Protein AF-A0A2U1F104-F1 (afdb_monomer_lite)

Foldseek 3Di:
DDDDDDDDDDPDPDPDPPDDPQDQPPFDDGLVVLVVLLVLLLLLLVLLVVVVVVPDDDDPPSPPSNLNVLSCQQCVCSVPPPDDHRDPVSLVRLVVVLVVLVVLVVVCVVPVDDDPSLVSLCVSQVVVVHDSNLNSLSSVLSSQLSPPPDHVSSNCSVCVSVVPPPPPD

pLDDT: mean 84.13, std 16.94, range [38.88, 97.75]

Radius of gyration: 21.7 Å; chains: 1; bounding box: 55×46×76 Å

Structure (mmCIF, N/CA/C/O backbone):
data_AF-A0A2U1F104-F1
#
_entry.id   AF-A0A2U1F104-F1
#
loop_
_atom_site.group_PDB
_atom_site.id
_atom_site.type_symbol
_atom_site.label_atom_id
_atom_site.label_alt_id
_atom_site.label_comp_id
_atom_site.label_asym_id
_atom_site.label_entity_id
_atom_site.label_seq_id
_atom_site.pdbx_PDB_ins_code
_atom_site.Cartn_x
_atom_site.Cartn_y
_atom_site.Cartn_z
_atom_site.occupancy
_atom_site.B_iso_or_equiv
_atom_site.auth_seq_id
_atom_site.auth_comp_id
_atom_site.auth_asym_id
_atom_site.auth_atom_id
_atom_site.pdbx_PDB_model_num
ATOM 1 N N . MET A 1 1 ? 37.276 -31.225 -59.251 1.00 44.34 1 MET A N 1
ATOM 2 C CA . MET A 1 1 ? 36.915 -31.076 -57.828 1.00 44.34 1 MET A CA 1
ATOM 3 C C . MET A 1 1 ? 36.109 -29.801 -57.719 1.00 44.34 1 MET A C 1
ATOM 5 O O . MET A 1 1 ? 36.646 -28.757 -58.055 1.00 44.34 1 MET A O 1
ATOM 9 N N . ARG A 1 2 ? 34.809 -29.908 -57.438 1.00 45.25 2 ARG A N 1
ATOM 10 C CA . ARG A 1 2 ? 33.942 -28.766 -57.127 1.00 45.25 2 ARG A CA 1
ATOM 11 C C . ARG A 1 2 ? 33.769 -28.788 -55.614 1.00 45.25 2 ARG A C 1
ATOM 13 O O . ARG A 1 2 ? 33.383 -29.833 -55.098 1.00 45.25 2 ARG A O 1
ATOM 20 N N . ASP A 1 3 ? 34.122 -27.697 -54.953 1.00 47.81 3 ASP A N 1
ATOM 21 C CA . ASP A 1 3 ? 33.911 -27.523 -53.521 1.00 47.81 3 ASP A CA 1
ATOM 22 C C . ASP A 1 3 ? 32.426 -27.216 -53.286 1.00 47.81 3 ASP A C 1
ATOM 24 O O . ASP A 1 3 ? 31.896 -26.227 -53.792 1.00 47.81 3 ASP A O 1
ATOM 28 N N . ASP A 1 4 ? 31.750 -28.129 -52.587 1.00 51.41 4 ASP A N 1
ATOM 29 C CA . ASP A 1 4 ? 30.389 -27.966 -52.074 1.00 51.41 4 ASP A CA 1
ATOM 30 C C . ASP A 1 4 ? 30.455 -27.065 -50.831 1.00 51.41 4 ASP A C 1
ATOM 32 O O . ASP A 1 4 ? 30.773 -27.510 -49.726 1.00 51.41 4 ASP A O 1
ATOM 36 N N . GLU A 1 5 ? 30.192 -25.773 -51.012 1.00 49.59 5 GLU A N 1
ATOM 37 C CA . GLU A 1 5 ? 30.025 -24.828 -49.911 1.00 49.59 5 GLU A CA 1
ATOM 38 C C . GLU A 1 5 ? 28.594 -24.956 -49.370 1.00 49.59 5 GLU A C 1
ATOM 40 O O . GLU A 1 5 ? 27.623 -24.500 -49.977 1.00 49.59 5 GLU A O 1
ATOM 45 N N . ALA A 1 6 ? 28.446 -25.647 -48.238 1.00 58.97 6 ALA A N 1
ATOM 46 C CA . ALA A 1 6 ? 27.154 -25.812 -47.584 1.00 58.97 6 ALA A CA 1
ATOM 47 C C . ALA A 1 6 ? 26.642 -24.451 -47.065 1.00 58.97 6 ALA A C 1
ATOM 49 O O . ALA A 1 6 ? 27.397 -23.726 -46.410 1.00 58.97 6 ALA A O 1
ATOM 50 N N . PRO A 1 7 ? 25.365 -24.091 -47.295 1.00 54.69 7 PRO A N 1
ATOM 51 C CA . PRO A 1 7 ? 24.837 -22.805 -46.866 1.00 54.69 7 PRO A CA 1
ATOM 52 C C . PRO A 1 7 ? 24.796 -22.717 -45.336 1.00 54.69 7 PRO A C 1
ATOM 54 O O . PRO A 1 7 ? 24.159 -23.520 -44.653 1.00 54.69 7 PRO A O 1
ATOM 57 N N . HIS A 1 8 ? 25.473 -21.702 -44.803 1.00 53.31 8 HIS A N 1
ATOM 58 C CA . HIS A 1 8 ? 25.460 -21.348 -43.391 1.00 53.31 8 HIS A CA 1
ATOM 59 C C . HIS A 1 8 ? 24.048 -20.885 -42.991 1.00 53.31 8 HIS A C 1
ATOM 61 O O . HIS A 1 8 ? 23.625 -19.773 -43.307 1.00 53.31 8 HIS A O 1
ATOM 67 N N . VAL A 1 9 ? 23.289 -21.760 -42.325 1.00 54.88 9 VAL A N 1
ATOM 68 C CA . VAL A 1 9 ? 21.970 -21.428 -41.773 1.00 54.88 9 VAL A CA 1
ATOM 69 C C . VAL A 1 9 ? 22.179 -20.505 -40.575 1.00 54.88 9 VAL A C 1
ATOM 71 O O . VAL A 1 9 ? 22.598 -20.944 -39.504 1.00 54.88 9 VAL A O 1
ATOM 74 N N . ALA A 1 10 ? 21.905 -19.214 -40.763 1.00 56.59 10 ALA A N 1
ATOM 75 C CA . ALA A 1 10 ? 21.888 -18.248 -39.674 1.00 56.59 10 ALA A CA 1
ATOM 76 C C . ALA A 1 10 ? 20.849 -18.675 -38.614 1.00 56.59 10 ALA A C 1
ATOM 78 O O . ALA A 1 10 ? 19.745 -19.093 -38.983 1.00 56.59 10 ALA A O 1
ATOM 79 N N . PRO A 1 11 ? 21.163 -18.580 -37.309 1.00 50.81 11 PRO A N 1
ATOM 80 C CA . PRO A 1 11 ? 20.216 -18.938 -36.264 1.00 50.81 11 PRO A CA 1
ATOM 81 C C . PRO A 1 11 ? 18.967 -18.061 -36.385 1.00 50.81 11 PRO A C 1
ATOM 83 O O . PRO A 1 11 ? 19.063 -16.835 -36.467 1.00 50.81 11 PRO A O 1
ATOM 86 N N . ALA A 1 12 ? 17.796 -18.701 -36.413 1.00 51.75 12 ALA A N 1
ATOM 87 C CA . ALA A 1 12 ? 16.513 -18.015 -36.431 1.00 51.75 12 ALA A CA 1
ATOM 88 C C . ALA A 1 12 ? 16.463 -17.014 -35.270 1.00 51.75 12 ALA A C 1
ATOM 90 O O . ALA A 1 12 ? 16.584 -17.396 -34.104 1.00 51.75 12 ALA A O 1
ATOM 91 N N . ALA A 1 13 ? 16.326 -15.728 -35.597 1.00 55.94 13 ALA A N 1
ATOM 92 C CA . ALA A 1 13 ? 16.178 -14.678 -34.607 1.00 55.94 13 ALA A CA 1
ATOM 93 C C . ALA A 1 13 ? 14.960 -15.004 -33.735 1.00 55.94 13 ALA A C 1
ATOM 95 O O . ALA A 1 13 ? 13.831 -15.049 -34.228 1.00 55.94 13 ALA A O 1
ATOM 96 N N . VAL A 1 14 ? 15.197 -15.261 -32.446 1.00 49.62 14 VAL A N 1
ATOM 97 C CA . VAL A 1 14 ? 14.125 -15.405 -31.460 1.00 49.62 14 VAL A CA 1
ATOM 98 C C . VAL A 1 14 ? 13.303 -14.116 -31.523 1.00 49.62 14 VAL A C 1
ATOM 100 O O . VAL A 1 14 ? 13.889 -13.042 -31.359 1.00 49.62 14 VAL A O 1
ATOM 103 N N . PRO A 1 15 ? 11.987 -14.170 -31.798 1.00 40.44 15 PRO A N 1
ATOM 104 C CA . PRO A 1 15 ? 11.168 -12.973 -31.855 1.00 40.44 15 PRO A CA 1
ATOM 105 C C . PRO A 1 15 ? 11.245 -12.269 -30.505 1.00 40.44 15 PRO A C 1
ATOM 107 O O . PRO A 1 15 ? 10.731 -12.772 -29.508 1.00 40.44 15 PRO A O 1
ATOM 110 N N . THR A 1 16 ? 11.908 -11.116 -30.456 1.00 48.97 16 THR A N 1
ATOM 111 C CA . THR A 1 16 ? 11.900 -10.277 -29.263 1.00 48.97 16 THR A CA 1
ATOM 112 C C . THR A 1 16 ? 10.451 -9.849 -29.043 1.00 48.97 16 THR A C 1
ATOM 114 O O . THR A 1 16 ? 9.876 -9.221 -29.943 1.00 48.97 16 THR A O 1
ATOM 117 N N . PRO A 1 17 ? 9.820 -10.187 -27.905 1.00 43.91 17 PRO A N 1
ATOM 118 C CA . PRO A 1 17 ? 8.468 -9.736 -27.624 1.00 43.91 17 PRO A CA 1
ATOM 119 C C . PRO A 1 17 ? 8.439 -8.213 -27.745 1.00 43.91 17 PRO A C 1
ATOM 121 O O . PRO A 1 17 ? 9.223 -7.520 -27.092 1.00 43.91 17 PRO A O 1
ATOM 124 N N . ARG A 1 18 ? 7.579 -7.675 -28.620 1.00 47.97 18 ARG A N 1
ATOM 125 C CA . ARG A 1 18 ? 7.366 -6.227 -28.681 1.00 47.97 18 ARG A CA 1
ATOM 126 C C . ARG A 1 18 ? 6.820 -5.807 -27.325 1.00 47.97 18 ARG A C 1
ATOM 128 O O . ARG A 1 18 ? 5.695 -6.160 -26.980 1.00 47.97 18 ARG A O 1
ATOM 135 N N . MET A 1 19 ? 7.633 -5.079 -26.567 1.00 47.75 19 MET A N 1
ATOM 136 C CA . MET A 1 19 ? 7.194 -4.436 -25.336 1.00 47.75 19 MET A CA 1
ATOM 137 C C . MET A 1 19 ? 5.945 -3.601 -25.658 1.00 47.75 19 MET A C 1
ATOM 139 O O . MET A 1 19 ? 5.960 -2.874 -26.660 1.00 47.75 19 MET A O 1
ATOM 143 N N . PRO A 1 20 ? 4.866 -3.699 -24.860 1.00 60.09 20 PRO A N 1
ATOM 144 C CA . PRO A 1 20 ? 3.749 -2.770 -24.958 1.00 60.09 20 PRO A CA 1
ATOM 145 C C . PRO A 1 20 ? 4.288 -1.336 -24.998 1.00 60.09 20 PRO A C 1
ATOM 147 O O . PRO A 1 20 ? 5.243 -1.029 -24.285 1.00 60.09 20 PRO A O 1
ATOM 150 N N . GLN A 1 21 ? 3.696 -0.458 -25.812 1.00 58.56 21 GLN A N 1
ATOM 151 C CA . GLN A 1 21 ? 4.176 0.927 -25.965 1.00 58.56 21 GLN A CA 1
ATOM 152 C C . GLN A 1 21 ? 4.244 1.691 -24.626 1.00 58.56 21 GLN A C 1
ATOM 154 O O . GLN A 1 21 ? 5.049 2.609 -24.485 1.00 58.56 21 GLN A O 1
ATOM 159 N N . ASP A 1 22 ? 3.483 1.231 -23.627 1.00 73.94 22 ASP A N 1
ATOM 160 C CA . ASP A 1 22 ? 3.426 1.780 -22.272 1.00 73.94 22 ASP A CA 1
ATOM 161 C C . ASP A 1 22 ? 4.210 0.961 -21.232 1.00 73.94 22 ASP A C 1
ATOM 163 O O . ASP A 1 22 ? 3.970 1.103 -20.036 1.00 73.94 22 ASP A O 1
ATOM 167 N N . ALA A 1 23 ? 5.105 0.053 -21.623 1.00 76.12 23 ALA A N 1
ATOM 168 C CA . ALA A 1 23 ? 5.879 -0.731 -20.661 1.00 76.12 23 ALA A CA 1
ATOM 169 C C . ALA A 1 23 ? 6.844 0.152 -19.849 1.00 76.12 23 ALA A C 1
ATOM 171 O O . ALA A 1 23 ? 7.480 1.065 -20.384 1.00 76.12 23 ALA A O 1
ATOM 172 N N . VAL A 1 24 ? 6.987 -0.140 -18.554 1.00 76.56 24 VAL A N 1
ATOM 173 C CA . VAL A 1 24 ? 7.980 0.530 -17.703 1.00 76.56 24 VAL A CA 1
ATOM 174 C C . VAL A 1 24 ? 9.310 -0.226 -17.822 1.00 76.56 24 VAL A C 1
ATOM 176 O O . VAL A 1 24 ? 9.347 -1.426 -17.554 1.00 76.56 24 VAL A O 1
ATOM 179 N N . PRO A 1 25 ? 10.417 0.421 -18.233 1.00 74.50 25 PRO A N 1
ATOM 180 C CA . PRO A 1 25 ? 11.697 -0.267 -18.369 1.00 74.50 25 PRO A CA 1
ATOM 181 C C . PRO A 1 25 ? 12.161 -0.901 -17.052 1.00 74.50 25 PRO A C 1
ATOM 183 O O . PRO A 1 25 ? 12.182 -0.239 -16.017 1.00 74.50 25 PRO A O 1
ATOM 186 N N . GLY A 1 26 ? 12.578 -2.168 -17.108 1.00 79.19 26 GLY A N 1
ATOM 187 C CA . GLY A 1 26 ? 13.200 -2.874 -15.982 1.00 79.19 26 GLY A CA 1
ATOM 188 C C . GLY A 1 26 ? 12.239 -3.453 -14.940 1.00 79.19 26 GLY A C 1
ATOM 189 O O . GLY A 1 26 ? 12.707 -4.132 -14.031 1.00 79.19 26 GLY A O 1
ATOM 190 N N . VAL A 1 27 ? 10.925 -3.245 -15.071 1.00 84.44 27 VAL A N 1
ATOM 191 C CA . VAL A 1 27 ? 9.915 -3.830 -14.175 1.00 84.44 27 VAL A CA 1
ATOM 192 C C . VAL A 1 27 ? 8.739 -4.411 -14.970 1.00 84.44 27 VAL A C 1
ATOM 194 O O . VAL A 1 27 ? 8.437 -3.930 -16.063 1.00 84.44 27 VAL A O 1
ATOM 197 N N . PRO A 1 28 ? 8.065 -5.453 -14.457 1.00 88.12 28 PRO A N 1
ATOM 198 C CA . PRO A 1 28 ? 6.882 -6.022 -15.098 1.00 88.12 28 PRO A CA 1
ATOM 199 C C . PRO A 1 28 ? 5.701 -5.043 -15.100 1.00 88.12 28 PRO A C 1
ATOM 201 O O . PRO A 1 28 ? 5.585 -4.181 -14.229 1.00 88.12 28 PRO A O 1
ATOM 204 N N . GLY A 1 29 ? 4.800 -5.213 -16.069 1.00 87.19 29 GLY A N 1
ATOM 205 C CA . GLY A 1 29 ? 3.566 -4.439 -16.184 1.00 87.19 29 GLY A CA 1
ATOM 206 C C . GLY A 1 29 ? 3.657 -3.178 -17.047 1.00 87.19 29 GLY A C 1
ATOM 207 O O . GLY A 1 29 ? 4.717 -2.716 -17.471 1.00 87.19 29 GLY A O 1
ATOM 208 N N . THR A 1 30 ? 2.484 -2.619 -17.329 1.00 89.12 30 THR A N 1
ATOM 209 C CA . THR A 1 30 ? 2.322 -1.353 -18.052 1.00 89.12 30 THR A CA 1
ATOM 210 C C . THR A 1 30 ? 2.373 -0.167 -17.094 1.00 89.12 30 THR A C 1
ATOM 212 O O . THR A 1 30 ? 2.033 -0.274 -15.914 1.00 89.12 30 THR A O 1
ATOM 215 N N . TYR A 1 31 ? 2.720 1.005 -17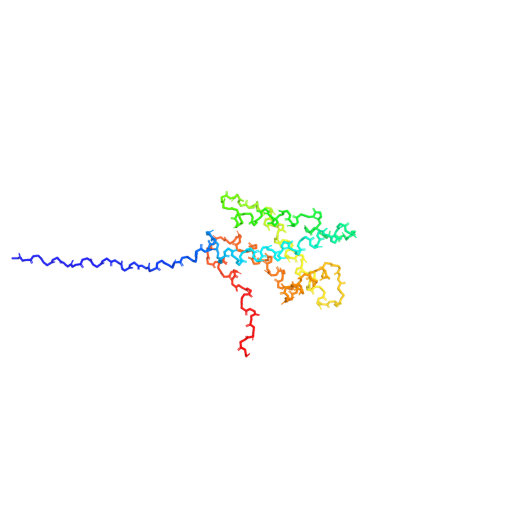.616 1.00 87.25 31 TYR A N 1
ATOM 216 C CA . TYR A 1 31 ? 2.718 2.266 -16.887 1.00 87.25 31 TYR A CA 1
ATOM 217 C C . TYR A 1 31 ? 1.354 2.549 -16.255 1.00 87.25 31 TYR A C 1
ATOM 219 O O . TYR A 1 31 ? 1.281 2.943 -15.096 1.00 87.25 31 TYR A O 1
ATOM 227 N N . ARG A 1 32 ? 0.257 2.263 -16.969 1.00 89.38 32 ARG A N 1
ATOM 228 C CA . ARG A 1 32 ? -1.104 2.414 -16.437 1.00 89.38 32 ARG A CA 1
ATOM 229 C C . ARG A 1 32 ? -1.354 1.527 -15.217 1.00 89.38 32 ARG A C 1
ATOM 231 O O . ARG A 1 32 ? -1.928 2.001 -14.235 1.00 89.38 32 ARG A O 1
ATOM 238 N N . GLN A 1 33 ? -0.941 0.260 -15.265 1.00 91.12 33 GLN A N 1
ATOM 239 C CA . GLN A 1 33 ? -1.089 -0.648 -14.123 1.00 91.12 33 GLN A CA 1
ATOM 240 C C . GLN A 1 33 ? -0.257 -0.162 -12.930 1.00 91.12 33 GLN A C 1
ATOM 242 O O . GLN A 1 33 ? -0.762 -0.133 -11.810 1.00 91.12 33 GLN A O 1
ATOM 247 N N . TRP A 1 34 ? 0.969 0.308 -13.177 1.00 91.81 34 TRP A N 1
ATOM 248 C CA . TRP A 1 34 ? 1.807 0.927 -12.152 1.00 91.81 34 TRP A CA 1
ATOM 249 C C . TRP A 1 34 ? 1.160 2.158 -11.529 1.00 91.81 34 TRP A C 1
ATOM 251 O O . TRP A 1 34 ? 0.995 2.202 -10.318 1.00 91.81 34 TRP A O 1
ATOM 261 N N . VAL A 1 35 ? 0.731 3.134 -12.327 1.00 92.12 35 VAL A N 1
ATOM 262 C CA . VAL A 1 35 ? 0.066 4.345 -11.821 1.00 92.12 35 VAL A CA 1
ATOM 263 C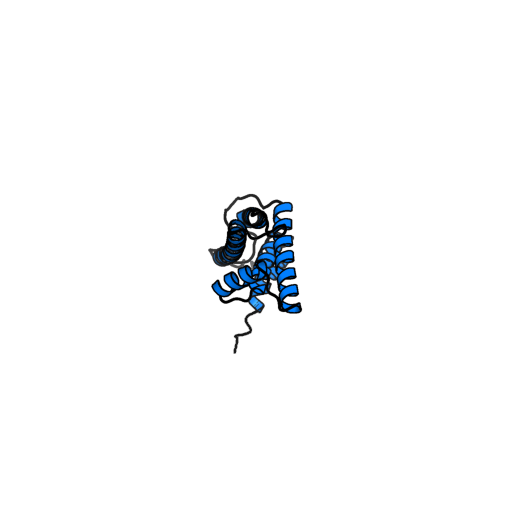 C . VAL A 1 35 ? -1.176 3.997 -11.000 1.00 92.12 35 VAL A C 1
ATOM 265 O O . VAL A 1 35 ? -1.402 4.604 -9.956 1.00 92.12 35 VAL A O 1
ATOM 268 N N . THR A 1 36 ? -1.944 2.990 -11.423 1.00 93.19 36 THR A N 1
ATOM 269 C CA . THR A 1 36 ? -3.133 2.527 -10.691 1.00 93.19 36 THR A CA 1
ATOM 270 C C . THR A 1 36 ? -2.755 1.949 -9.326 1.00 93.19 36 THR A C 1
ATOM 272 O O . THR A 1 36 ? -3.241 2.435 -8.305 1.00 93.19 36 THR A O 1
ATOM 275 N N . ALA A 1 37 ? -1.833 0.981 -9.298 1.00 93.75 37 ALA A N 1
ATOM 276 C CA . ALA A 1 37 ? -1.349 0.361 -8.065 1.00 93.75 37 ALA A CA 1
ATOM 277 C C . ALA A 1 37 ? -0.742 1.396 -7.106 1.00 93.75 37 ALA A C 1
ATOM 279 O O . ALA A 1 37 ? -1.007 1.390 -5.902 1.00 93.75 37 ALA A O 1
ATOM 280 N N . LEU A 1 38 ? 0.049 2.325 -7.649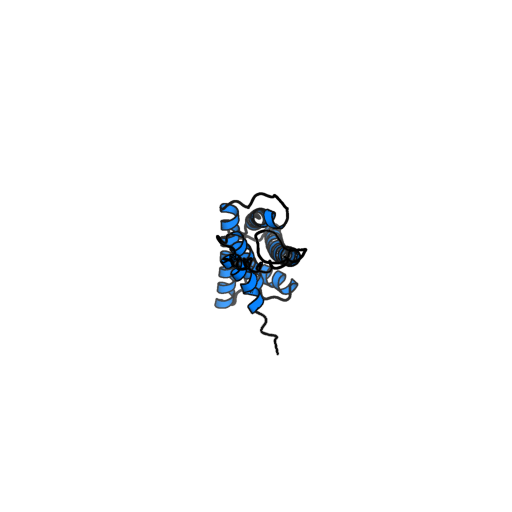 1.00 94.81 38 LEU A N 1
ATOM 281 C CA . LEU A 1 38 ? 0.680 3.388 -6.880 1.00 94.81 38 LEU A CA 1
ATOM 282 C C . LEU A 1 38 ? -0.335 4.386 -6.324 1.00 94.81 38 LEU A C 1
ATOM 284 O O . LEU A 1 38 ? -0.198 4.811 -5.176 1.00 94.81 38 LEU A O 1
ATOM 288 N N . GLY A 1 39 ? -1.355 4.737 -7.106 1.00 95.00 39 GLY A N 1
ATOM 289 C CA . GLY A 1 39 ? -2.442 5.616 -6.688 1.00 95.00 39 GLY A CA 1
ATOM 290 C C . GLY A 1 39 ? -3.253 5.032 -5.535 1.00 95.00 39 GLY A C 1
ATOM 291 O O . GLY A 1 39 ? -3.481 5.728 -4.551 1.00 95.00 39 GLY A O 1
ATOM 292 N N . GLN A 1 40 ? -3.608 3.747 -5.606 1.00 95.88 40 GLN A N 1
ATOM 293 C CA . GLN A 1 40 ? -4.371 3.054 -4.558 1.00 95.88 40 GLN A CA 1
ATOM 294 C C . GLN A 1 40 ? -3.622 3.037 -3.221 1.00 95.88 40 GLN A C 1
ATOM 296 O O . GLN A 1 40 ? -4.168 3.418 -2.186 1.00 95.88 40 GLN A O 1
ATOM 301 N N . VAL A 1 41 ? -2.336 2.670 -3.236 1.00 97.06 41 VAL A N 1
ATOM 302 C CA . VAL A 1 41 ? -1.515 2.686 -2.015 1.00 97.06 41 VAL A CA 1
ATOM 303 C C . VAL A 1 41 ? -1.310 4.111 -1.502 1.00 97.06 41 VAL A C 1
ATOM 305 O O . VAL A 1 41 ? -1.400 4.352 -0.299 1.00 97.06 41 VAL A O 1
ATOM 308 N N . SER A 1 42 ? -1.070 5.076 -2.394 1.00 97.19 42 SER A N 1
ATOM 309 C CA . SER A 1 42 ? -0.907 6.479 -1.992 1.00 97.19 42 SER A CA 1
ATOM 310 C C . SER A 1 42 ? -2.178 7.028 -1.344 1.00 97.19 42 SER A C 1
ATOM 312 O O . SER A 1 42 ? -2.080 7.712 -0.329 1.00 97.19 42 SER A O 1
ATOM 314 N N . GLY A 1 43 ? -3.357 6.690 -1.879 1.00 97.12 43 GLY A N 1
ATOM 315 C CA . GLY A 1 43 ? -4.656 7.040 -1.301 1.00 97.12 43 GLY A CA 1
ATOM 316 C C . GLY A 1 43 ? -4.805 6.517 0.126 1.00 97.12 43 GLY A C 1
ATOM 317 O O . GLY A 1 43 ? -5.081 7.295 1.037 1.00 97.12 43 GLY A O 1
ATOM 318 N N . LEU A 1 44 ? -4.479 5.241 0.352 1.00 97.31 44 LEU A N 1
ATOM 319 C CA . LEU A 1 44 ? -4.466 4.655 1.692 1.00 97.31 44 LEU A CA 1
ATOM 320 C C . LEU A 1 44 ? -3.516 5.383 2.655 1.00 97.31 44 LEU A C 1
ATOM 322 O O . LEU A 1 44 ? -3.900 5.723 3.775 1.00 97.31 44 LEU A O 1
ATOM 326 N N . LEU A 1 45 ? -2.270 5.628 2.244 1.00 97.50 45 LEU A N 1
ATOM 327 C CA . LEU A 1 45 ? -1.278 6.292 3.097 1.00 97.50 45 LEU A CA 1
ATOM 328 C C . LEU A 1 45 ? -1.663 7.747 3.407 1.00 97.50 45 LEU A C 1
ATOM 330 O O . LEU A 1 45 ? -1.407 8.228 4.513 1.00 97.50 45 LEU A O 1
ATOM 334 N N . LEU A 1 46 ? -2.310 8.436 2.464 1.00 97.75 46 LEU A N 1
ATOM 335 C CA . LEU A 1 46 ? -2.875 9.768 2.674 1.00 97.75 46 LEU A CA 1
ATOM 336 C C . LEU A 1 46 ? -4.064 9.734 3.637 1.00 97.75 46 LEU A C 1
ATOM 338 O O . LEU A 1 46 ? -4.108 10.554 4.547 1.00 97.75 46 LEU A O 1
ATOM 342 N N . ALA A 1 47 ? -4.974 8.767 3.510 1.00 97.19 47 ALA A N 1
ATOM 343 C CA . ALA A 1 47 ? -6.105 8.605 4.422 1.00 97.19 47 ALA A CA 1
ATOM 344 C C . ALA A 1 47 ? -5.659 8.303 5.863 1.00 97.19 47 ALA A C 1
ATOM 346 O O . ALA A 1 47 ? -6.247 8.795 6.826 1.00 97.19 47 ALA A O 1
ATOM 347 N N . LEU A 1 48 ? -4.584 7.527 6.029 1.00 96.12 48 LEU A N 1
ATOM 348 C CA . LEU A 1 48 ? -3.959 7.305 7.333 1.00 96.12 48 LEU A CA 1
ATOM 349 C C . LEU A 1 48 ? -3.339 8.595 7.880 1.00 96.12 48 LEU A C 1
ATOM 351 O O . LEU A 1 48 ? -3.529 8.924 9.050 1.00 96.12 48 LEU A O 1
ATOM 355 N N . ARG A 1 49 ? -2.637 9.358 7.036 1.00 96.56 49 ARG A N 1
ATOM 356 C CA . ARG A 1 49 ? -2.067 10.647 7.438 1.00 96.56 49 ARG A CA 1
ATOM 357 C C . ARG A 1 49 ? -3.146 11.659 7.829 1.00 96.56 49 ARG A C 1
ATOM 359 O O . ARG A 1 49 ? -2.943 12.413 8.777 1.00 96.56 49 ARG A O 1
ATOM 366 N N . ASP A 1 50 ? -4.272 11.655 7.129 1.00 97.00 50 ASP A N 1
ATOM 3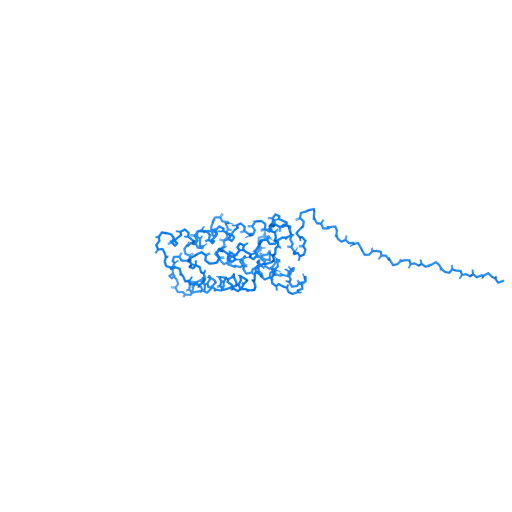67 C CA . ASP A 1 50 ? -5.438 12.468 7.456 1.00 97.00 50 ASP A CA 1
ATOM 368 C C . ASP A 1 50 ? -6.039 12.062 8.807 1.00 97.00 50 ASP A C 1
ATOM 370 O O . ASP A 1 50 ? -6.247 12.912 9.670 1.00 97.00 50 ASP A O 1
ATOM 374 N N . ALA A 1 51 ? -6.204 10.761 9.066 1.00 95.00 51 ALA A N 1
ATOM 375 C CA . ALA A 1 51 ? -6.651 10.281 10.373 1.00 95.00 51 ALA A CA 1
ATOM 376 C C . ALA A 1 51 ? -5.709 10.730 11.509 1.00 95.00 51 ALA A C 1
ATOM 378 O O . ALA A 1 51 ? -6.173 11.159 12.565 1.00 95.00 51 ALA A O 1
ATOM 379 N N . GLU A 1 52 ? -4.390 10.683 11.292 1.00 95.81 52 GLU A N 1
ATOM 380 C CA . GLU A 1 52 ? -3.393 11.193 12.247 1.00 95.81 52 GLU A CA 1
ATOM 381 C C . GLU A 1 52 ? -3.530 12.702 12.484 1.00 95.81 52 GLU A C 1
ATOM 383 O O . GLU A 1 52 ? -3.470 13.152 13.628 1.00 95.81 52 GLU A O 1
ATOM 388 N N . ALA A 1 53 ? -3.761 13.487 11.428 1.00 95.94 53 ALA A N 1
ATOM 389 C CA . ALA A 1 53 ? -4.006 14.925 11.547 1.00 95.94 53 ALA A CA 1
ATOM 390 C C . ALA A 1 53 ? -5.261 15.239 12.383 1.00 95.94 53 ALA A C 1
ATOM 392 O O . ALA A 1 53 ? -5.298 16.258 13.070 1.00 95.94 53 ALA A O 1
ATOM 393 N N . HIS A 1 54 ? -6.239 14.330 12.394 1.00 95.88 54 HIS A N 1
ATOM 394 C CA . HIS A 1 54 ? -7.456 14.406 13.204 1.00 95.88 54 HIS A CA 1
ATOM 395 C C . HIS A 1 54 ? -7.328 13.729 14.584 1.00 95.88 54 HIS A C 1
ATOM 397 O O . HIS A 1 54 ? -8.330 13.431 15.232 1.00 95.88 54 HIS A O 1
ATOM 403 N N . GLY A 1 55 ? -6.099 13.506 15.063 1.00 92.38 55 GLY A N 1
ATOM 404 C CA . GLY A 1 55 ? -5.823 13.064 16.434 1.00 92.38 55 GLY A CA 1
ATOM 405 C C . GLY A 1 55 ? -5.615 11.560 16.604 1.00 92.38 55 GLY A C 1
ATOM 406 O O . GLY A 1 55 ? -5.454 11.092 17.732 1.00 92.38 55 GLY A O 1
ATOM 407 N N . ALA A 1 56 ? -5.582 10.785 15.518 1.00 93.25 56 ALA A N 1
ATOM 408 C CA . ALA A 1 56 ? -5.230 9.375 15.603 1.00 93.25 56 ALA A CA 1
ATOM 409 C C . ALA A 1 56 ? -3.775 9.167 16.027 1.00 93.25 56 ALA A C 1
ATOM 411 O O . ALA A 1 56 ? -2.856 9.756 15.463 1.00 93.25 56 ALA A O 1
ATOM 412 N N . VAL A 1 57 ? -3.551 8.235 16.951 1.00 93.50 57 VAL A N 1
ATOM 413 C CA . VAL A 1 57 ? -2.202 7.776 17.290 1.00 93.50 57 VAL A CA 1
ATOM 414 C C . VAL A 1 57 ? -1.870 6.564 16.433 1.00 93.50 57 VAL A C 1
ATOM 416 O O . VAL A 1 57 ? -2.399 5.472 16.647 1.00 93.50 57 VAL A O 1
ATOM 419 N N . LEU A 1 58 ? -0.993 6.757 15.450 1.00 93.00 58 LEU A N 1
ATOM 420 C CA . LEU A 1 58 ? -0.542 5.683 14.571 1.00 93.00 58 LEU A CA 1
ATOM 421 C C . LEU A 1 58 ? 0.777 5.077 15.075 1.00 93.00 58 LEU A C 1
ATOM 423 O O . LEU A 1 58 ? 1.627 5.801 15.598 1.00 93.00 58 LEU A O 1
ATOM 427 N N . PRO A 1 59 ? 0.986 3.758 14.924 1.00 94.00 59 PRO A N 1
ATOM 428 C CA . PRO A 1 59 ? 2.266 3.135 15.231 1.00 94.00 59 PRO A CA 1
ATOM 429 C C . PRO A 1 59 ? 3.319 3.516 14.184 1.00 94.00 59 PRO A C 1
ATOM 431 O O . PRO A 1 59 ? 2.995 3.844 13.043 1.00 94.00 59 PRO A O 1
ATOM 434 N N . TRP A 1 60 ? 4.600 3.406 14.536 1.00 93.94 60 TRP A N 1
ATOM 435 C CA . TRP A 1 60 ? 5.654 3.340 13.522 1.00 93.94 60 TRP A CA 1
ATOM 436 C C . TRP A 1 60 ? 5.418 2.120 12.604 1.00 93.94 60 TRP A C 1
ATOM 438 O O . TRP A 1 60 ? 5.031 1.071 13.127 1.00 93.94 60 TRP A O 1
ATOM 448 N N . PRO A 1 61 ? 5.614 2.216 11.272 1.00 94.31 61 PRO A N 1
ATOM 449 C CA . PRO A 1 61 ? 6.059 3.376 10.478 1.00 94.31 61 PRO A CA 1
ATOM 450 C C . PRO A 1 61 ? 4.944 4.292 9.932 1.00 94.31 61 PRO A C 1
ATOM 452 O O . PRO A 1 61 ? 5.215 5.217 9.166 1.00 94.31 61 PRO A O 1
ATOM 455 N N . LEU A 1 62 ? 3.684 4.062 10.292 1.00 95.00 62 LEU A N 1
ATOM 456 C CA . LEU A 1 62 ? 2.547 4.860 9.812 1.00 95.00 62 LEU A CA 1
ATOM 457 C C . LEU A 1 62 ? 2.511 6.272 10.417 1.00 95.00 62 LEU A C 1
ATOM 459 O O . LEU A 1 62 ? 1.948 7.190 9.824 1.00 95.00 62 LEU A O 1
ATOM 463 N N . ALA A 1 63 ? 3.143 6.451 11.575 1.00 94.00 63 ALA A N 1
ATOM 464 C CA . ALA A 1 63 ? 3.241 7.728 12.263 1.00 94.00 63 ALA A CA 1
ATOM 465 C C . ALA A 1 63 ? 3.998 8.796 11.459 1.00 94.00 63 ALA A C 1
ATOM 467 O O . ALA A 1 63 ? 4.982 8.532 10.758 1.00 94.00 63 ALA A O 1
ATOM 468 N N . ARG A 1 64 ? 3.583 10.050 11.640 1.00 92.69 64 ARG A N 1
ATOM 469 C CA . ARG A 1 64 ? 4.233 11.273 11.152 1.00 92.69 64 ARG A CA 1
ATOM 470 C C . ARG A 1 64 ? 4.492 11.256 9.645 1.00 92.69 64 ARG A C 1
ATOM 472 O O . ARG A 1 64 ? 5.455 11.869 9.170 1.00 92.69 64 ARG A O 1
ATOM 479 N N . GLY A 1 65 ? 3.668 10.528 8.892 1.00 93.50 65 GLY A N 1
ATOM 480 C CA . GLY A 1 65 ? 3.797 10.352 7.444 1.00 93.50 65 GLY A CA 1
ATOM 481 C C . GLY A 1 65 ? 5.095 9.673 6.989 1.00 93.50 65 GLY A C 1
ATOM 482 O O . GLY A 1 65 ? 5.515 9.905 5.856 1.00 93.50 65 GLY A O 1
ATOM 483 N N . ALA A 1 66 ? 5.766 8.891 7.843 1.00 96.06 66 ALA A N 1
ATOM 484 C CA . ALA A 1 66 ? 7.012 8.221 7.463 1.00 96.06 66 ALA A CA 1
ATOM 485 C C . ALA A 1 66 ? 6.793 7.202 6.334 1.00 96.06 66 ALA A C 1
ATOM 487 O O . ALA A 1 66 ? 7.483 7.281 5.320 1.00 96.06 66 ALA A O 1
ATOM 488 N N . ALA A 1 67 ? 5.766 6.354 6.444 1.00 96.75 67 ALA A N 1
ATOM 489 C CA . ALA A 1 67 ? 5.362 5.438 5.377 1.00 96.75 67 ALA A CA 1
ATOM 490 C C . ALA A 1 67 ? 5.075 6.152 4.042 1.00 96.75 67 ALA A C 1
ATOM 492 O O . ALA A 1 67 ? 5.537 5.706 2.998 1.00 96.75 67 ALA A O 1
ATOM 493 N N . LEU A 1 68 ? 4.376 7.295 4.066 1.00 96.56 68 LEU A N 1
ATOM 494 C CA . LEU A 1 68 ? 4.063 8.067 2.856 1.00 96.56 68 LEU A CA 1
ATOM 495 C C . LEU A 1 68 ? 5.322 8.628 2.174 1.00 96.56 68 LEU A C 1
ATOM 497 O O . LEU A 1 68 ? 5.430 8.588 0.950 1.00 96.56 68 LEU A O 1
ATOM 501 N N . ARG A 1 69 ? 6.288 9.136 2.952 1.00 96.19 69 ARG A N 1
ATOM 502 C CA . ARG A 1 69 ? 7.562 9.633 2.406 1.00 96.19 69 ARG A CA 1
ATOM 503 C C . ARG A 1 69 ? 8.406 8.507 1.816 1.00 96.19 69 ARG A C 1
ATOM 505 O O . ARG A 1 69 ? 8.894 8.656 0.699 1.00 96.19 69 ARG A O 1
ATOM 512 N N . ALA A 1 70 ? 8.536 7.399 2.543 1.00 96.31 70 ALA A N 1
ATOM 513 C CA . ALA A 1 70 ? 9.276 6.229 2.081 1.00 96.31 70 ALA A CA 1
ATOM 514 C C . ALA A 1 70 ? 8.654 5.639 0.810 1.00 96.31 70 ALA A C 1
ATOM 516 O O . ALA A 1 70 ? 9.363 5.341 -0.146 1.00 96.31 70 ALA A O 1
ATOM 517 N N . TRP A 1 71 ? 7.322 5.565 0.754 1.00 96.25 71 TRP A N 1
ATOM 518 C CA . TRP A 1 71 ? 6.590 5.160 -0.441 1.00 96.25 71 TRP A CA 1
ATOM 519 C C . TRP A 1 71 ? 6.927 6.044 -1.642 1.00 96.25 71 TRP A C 1
ATOM 521 O O . TRP A 1 71 ? 7.370 5.543 -2.672 1.00 96.25 71 TRP A O 1
ATOM 531 N N . ALA A 1 72 ? 6.807 7.366 -1.489 1.00 94.56 72 ALA A N 1
ATOM 532 C CA . ALA A 1 72 ? 7.112 8.309 -2.561 1.00 94.56 72 ALA A CA 1
ATOM 533 C C . ALA A 1 72 ? 8.571 8.219 -3.042 1.00 94.56 72 ALA A C 1
ATOM 535 O O . ALA A 1 72 ? 8.834 8.411 -4.229 1.00 94.56 72 ALA A O 1
ATOM 536 N N . ALA A 1 73 ? 9.521 7.940 -2.143 1.00 93.44 73 ALA A N 1
ATOM 537 C CA . ALA A 1 73 ? 10.923 7.737 -2.495 1.00 93.44 73 ALA A CA 1
ATOM 538 C C . ALA A 1 73 ? 11.140 6.415 -3.250 1.00 93.44 73 ALA A C 1
ATOM 540 O O . ALA A 1 73 ? 11.752 6.419 -4.319 1.00 93.44 73 ALA A O 1
ATOM 541 N N . ALA A 1 74 ? 10.592 5.309 -2.739 1.00 92.06 74 ALA A N 1
ATOM 542 C CA . ALA A 1 74 ? 10.733 3.974 -3.317 1.00 92.06 74 ALA A CA 1
ATOM 543 C C . ALA A 1 74 ? 10.121 3.867 -4.722 1.00 92.06 74 ALA A C 1
ATOM 545 O O . ALA A 1 74 ? 10.672 3.188 -5.585 1.00 92.06 74 ALA A O 1
ATOM 546 N N . THR A 1 75 ? 9.009 4.558 -4.986 1.00 91.81 75 THR A N 1
ATOM 547 C CA . THR A 1 75 ? 8.257 4.423 -6.246 1.00 91.81 75 THR A CA 1
ATOM 548 C C . THR A 1 75 ? 8.614 5.484 -7.285 1.00 91.81 75 THR A C 1
ATOM 550 O O . THR A 1 75 ? 8.173 5.408 -8.435 1.00 91.81 75 THR A O 1
ATOM 553 N N . ARG A 1 76 ? 9.441 6.471 -6.920 1.00 89.31 76 ARG A N 1
ATOM 554 C CA . ARG A 1 76 ? 9.881 7.542 -7.823 1.00 89.31 76 ARG A CA 1
ATOM 555 C C . ARG A 1 76 ? 10.516 7.036 -9.130 1.00 89.31 76 ARG A C 1
ATOM 557 O O . ARG A 1 76 ? 10.186 7.624 -10.157 1.00 89.31 76 ARG A O 1
ATOM 564 N N . PRO A 1 77 ? 11.350 5.977 -9.157 1.00 83.56 77 PRO A N 1
ATOM 565 C CA . PRO A 1 77 ? 11.939 5.470 -10.404 1.00 83.56 77 PRO A CA 1
ATOM 566 C C . PRO A 1 77 ? 10.916 4.996 -11.437 1.00 83.56 77 PRO A C 1
ATOM 568 O O . PRO A 1 77 ? 11.162 5.093 -12.635 1.00 83.56 77 PRO A O 1
ATOM 571 N N . VAL A 1 78 ? 9.762 4.505 -10.977 1.00 84.25 78 VAL A N 1
ATOM 572 C CA . VAL A 1 78 ? 8.672 4.048 -11.850 1.00 84.25 78 VAL A CA 1
ATOM 573 C C . VAL A 1 78 ? 7.917 5.236 -12.446 1.00 84.25 78 VAL A C 1
ATOM 575 O O . VAL A 1 78 ? 7.517 5.210 -13.608 1.00 84.25 78 VAL A O 1
ATOM 578 N N . LEU A 1 79 ? 7.727 6.295 -11.656 1.00 81.25 79 LEU A N 1
ATOM 579 C CA . LEU A 1 79 ? 6.948 7.470 -12.050 1.00 81.25 79 LEU A CA 1
ATOM 580 C C . LEU A 1 79 ? 7.763 8.503 -12.840 1.00 81.25 79 LEU A C 1
ATOM 582 O O . LEU A 1 79 ? 7.203 9.207 -13.678 1.00 81.25 79 LEU A O 1
ATOM 586 N N . ALA A 1 80 ? 9.066 8.607 -12.577 1.00 80.00 80 ALA A N 1
ATOM 587 C CA . ALA A 1 80 ? 9.952 9.606 -13.160 1.00 80.00 80 ALA A CA 1
ATOM 588 C C . ALA A 1 80 ? 11.180 8.942 -13.795 1.00 80.00 80 ALA A C 1
ATOM 590 O O . ALA A 1 80 ? 12.065 8.427 -13.107 1.00 80.00 80 ALA A O 1
ATOM 591 N N . ARG A 1 81 ? 11.256 9.002 -15.131 1.00 67.88 81 ARG A N 1
ATOM 592 C CA . ARG A 1 81 ? 12.392 8.476 -15.901 1.00 67.88 81 ARG A CA 1
ATOM 593 C C . ARG A 1 81 ? 13.702 9.114 -15.422 1.00 67.88 81 ARG A C 1
ATOM 595 O O . ARG A 1 81 ? 13.814 10.335 -15.377 1.00 67.88 81 ARG A O 1
ATOM 602 N N . GLY A 1 82 ? 14.689 8.282 -15.087 1.00 61.44 82 GLY A N 1
ATOM 603 C CA . GLY A 1 82 ? 16.016 8.724 -14.639 1.00 61.44 82 GLY A CA 1
ATOM 604 C C . GLY A 1 82 ? 16.113 9.114 -13.159 1.00 61.44 82 GLY A C 1
ATOM 605 O O . GLY A 1 82 ? 17.162 9.593 -12.729 1.00 61.44 82 GLY A O 1
ATOM 606 N N . ALA A 1 83 ? 15.056 8.919 -12.364 1.00 72.81 83 ALA A N 1
ATOM 607 C CA . ALA A 1 83 ? 15.127 9.149 -10.927 1.00 72.81 83 ALA A CA 1
ATOM 608 C C . ALA A 1 83 ? 15.951 8.071 -10.207 1.00 72.81 83 ALA A C 1
ATOM 610 O O . ALA A 1 83 ? 15.956 6.900 -10.590 1.00 72.81 83 ALA A O 1
ATOM 611 N N . LYS A 1 84 ? 16.633 8.475 -9.128 1.00 68.75 84 LYS A N 1
ATOM 612 C CA . LYS A 1 84 ? 17.376 7.545 -8.271 1.00 68.75 84 LYS A CA 1
ATOM 613 C C . LYS A 1 84 ? 16.412 6.591 -7.551 1.00 68.75 84 LYS A C 1
ATOM 615 O O . LYS A 1 84 ? 15.355 7.057 -7.112 1.00 68.75 84 LYS A O 1
ATOM 620 N N . PRO A 1 85 ? 16.781 5.307 -7.396 1.00 73.44 85 PRO A N 1
ATOM 621 C CA . PRO A 1 85 ? 16.039 4.375 -6.558 1.00 73.44 85 PRO A CA 1
ATOM 622 C C . PRO A 1 85 ? 15.943 4.872 -5.118 1.00 73.44 85 PRO A C 1
ATOM 624 O O . PRO A 1 85 ? 16.816 5.610 -4.648 1.00 73.44 85 PRO A O 1
ATOM 627 N N . GLY A 1 86 ? 14.863 4.474 -4.443 1.00 79.31 86 GLY A N 1
ATOM 628 C CA . GLY A 1 86 ? 14.726 4.666 -3.005 1.00 79.31 86 GLY A CA 1
ATOM 629 C C . GLY A 1 86 ? 15.904 4.038 -2.264 1.00 79.31 86 GLY A C 1
ATOM 630 O O . GLY A 1 86 ? 16.561 3.115 -2.753 1.00 79.31 86 GLY A O 1
ATOM 631 N N . SER A 1 87 ? 16.202 4.562 -1.081 1.00 90.94 87 SER A N 1
ATOM 632 C CA . SER A 1 87 ? 17.240 3.970 -0.246 1.00 90.94 87 SER A CA 1
ATOM 633 C C . SER A 1 87 ? 16.780 2.606 0.295 1.00 90.94 87 SER A C 1
ATOM 635 O O . SER A 1 87 ? 15.577 2.366 0.428 1.00 90.94 87 SER A O 1
ATOM 637 N N . PRO A 1 88 ? 17.704 1.708 0.689 1.00 92.75 88 PRO A N 1
ATOM 638 C CA . PRO A 1 88 ? 17.336 0.475 1.388 1.00 92.75 88 PRO A CA 1
ATOM 639 C C . PRO A 1 88 ? 16.482 0.715 2.644 1.00 92.75 88 PRO A C 1
ATOM 641 O O . PRO A 1 88 ? 15.694 -0.143 3.032 1.00 92.75 88 PRO A O 1
ATOM 644 N N . GLU A 1 89 ? 16.621 1.879 3.282 1.00 95.12 89 GLU A N 1
ATOM 645 C CA . GLU A 1 89 ? 15.803 2.281 4.425 1.00 95.12 89 GLU A CA 1
ATOM 646 C C . GLU A 1 89 ? 14.355 2.587 4.019 1.00 95.12 89 GLU A C 1
ATOM 648 O O . GLU A 1 89 ? 13.433 2.120 4.687 1.00 95.12 89 GLU A O 1
ATOM 653 N N . ASP A 1 90 ? 14.137 3.271 2.892 1.00 95.38 90 ASP A N 1
ATOM 654 C CA . ASP A 1 90 ? 12.789 3.523 2.363 1.00 95.38 90 ASP A CA 1
ATOM 655 C C . ASP A 1 90 ? 12.060 2.205 2.070 1.00 95.38 90 ASP A C 1
ATOM 657 O O . ASP A 1 90 ? 10.905 2.025 2.457 1.00 95.38 90 ASP A O 1
ATOM 661 N N . HIS A 1 91 ? 12.754 1.241 1.457 1.00 94.62 91 HIS A N 1
ATOM 662 C CA . HIS A 1 91 ? 12.193 -0.085 1.193 1.00 94.62 91 HIS A CA 1
ATOM 663 C C . HIS A 1 91 ? 11.821 -0.820 2.489 1.00 94.62 91 HIS A C 1
ATOM 665 O O . HIS A 1 91 ? 10.696 -1.304 2.605 1.00 94.62 91 HIS A O 1
ATOM 671 N N . ARG A 1 92 ? 12.689 -0.802 3.512 1.00 96.19 92 ARG A N 1
ATOM 672 C CA . ARG A 1 92 ? 12.382 -1.376 4.839 1.00 96.19 92 ARG A CA 1
ATOM 673 C C . ARG A 1 92 ? 11.156 -0.736 5.488 1.00 96.19 92 ARG A C 1
ATOM 675 O O . ARG A 1 92 ? 10.359 -1.431 6.112 1.00 96.19 92 ARG A O 1
ATOM 682 N N . VAL A 1 93 ? 10.986 0.578 5.347 1.00 97.62 93 VAL A N 1
ATOM 683 C CA . VAL A 1 93 ? 9.809 1.284 5.871 1.00 97.62 93 VAL A CA 1
ATOM 684 C C . VAL A 1 93 ? 8.534 0.842 5.146 1.00 97.62 93 VAL A C 1
ATOM 686 O O . VAL A 1 93 ? 7.503 0.641 5.793 1.00 97.62 93 VAL A O 1
ATOM 689 N N . VAL A 1 94 ? 8.583 0.651 3.825 1.00 97.12 94 VAL A N 1
ATOM 690 C CA . VAL A 1 94 ? 7.443 0.140 3.044 1.00 97.12 94 VAL A CA 1
ATOM 691 C C . VAL A 1 94 ? 7.122 -1.315 3.418 1.00 97.12 94 VAL A C 1
ATOM 693 O O . VAL A 1 94 ? 5.956 -1.642 3.641 1.00 97.12 94 VAL A O 1
ATOM 696 N N . GLU A 1 95 ? 8.134 -2.173 3.554 1.00 97.00 95 GLU A N 1
ATOM 697 C CA . GLU A 1 95 ? 7.975 -3.561 4.012 1.00 97.00 95 GLU A CA 1
ATOM 698 C C . GLU A 1 95 ? 7.303 -3.625 5.391 1.00 97.00 95 GLU A C 1
ATOM 700 O O . GLU A 1 95 ? 6.295 -4.313 5.578 1.00 97.00 95 GLU A O 1
ATOM 705 N N . GLU A 1 96 ? 7.822 -2.860 6.355 1.00 97.62 96 GLU A N 1
ATOM 706 C CA . GLU A 1 96 ? 7.284 -2.827 7.713 1.00 97.62 96 GLU A CA 1
ATOM 707 C C . GLU A 1 96 ? 5.865 -2.247 7.732 1.00 97.62 96 GLU A C 1
ATOM 709 O O . GLU A 1 96 ? 5.015 -2.699 8.497 1.00 97.62 96 GLU A O 1
ATOM 714 N N . THR A 1 97 ? 5.558 -1.307 6.833 1.00 97.69 97 THR A N 1
ATOM 715 C CA . THR A 1 97 ? 4.195 -0.791 6.653 1.00 97.69 97 THR A CA 1
ATOM 716 C C . THR A 1 97 ? 3.229 -1.913 6.269 1.00 97.69 97 THR A C 1
ATOM 718 O O . THR A 1 97 ? 2.189 -2.070 6.916 1.00 97.69 97 THR A O 1
ATOM 721 N N . ALA A 1 98 ? 3.573 -2.726 5.263 1.00 97.19 98 ALA A N 1
ATOM 722 C CA . ALA A 1 98 ? 2.749 -3.863 4.854 1.00 97.19 98 ALA A CA 1
ATOM 723 C C . ALA A 1 98 ? 2.595 -4.887 5.992 1.00 97.19 98 ALA A C 1
ATOM 725 O O . ALA A 1 98 ? 1.485 -5.351 6.266 1.00 97.19 98 ALA A O 1
ATOM 726 N N . ARG A 1 99 ? 3.683 -5.183 6.715 1.00 97.06 99 ARG A N 1
ATOM 727 C CA . ARG A 1 99 ? 3.682 -6.101 7.865 1.00 97.06 99 ARG A CA 1
ATOM 728 C C . ARG A 1 99 ? 2.770 -5.619 8.992 1.00 97.06 99 ARG A C 1
ATOM 730 O O . ARG A 1 99 ? 1.976 -6.409 9.512 1.00 97.06 99 ARG A O 1
ATOM 737 N N . VAL A 1 100 ? 2.858 -4.344 9.370 1.00 96.56 100 VAL A N 1
ATOM 738 C CA . VAL A 1 100 ? 2.029 -3.751 10.428 1.00 96.56 100 VAL A CA 1
ATOM 739 C C . VAL A 1 100 ? 0.557 -3.819 10.040 1.00 96.56 100 VAL A C 1
ATOM 741 O O . VAL A 1 100 ? -0.244 -4.341 10.817 1.00 96.56 100 VAL A O 1
ATOM 744 N N . LEU A 1 101 ? 0.197 -3.363 8.837 1.00 95.88 101 LEU A N 1
ATOM 745 C CA . LEU A 1 101 ? -1.191 -3.379 8.367 1.00 95.88 101 LEU A CA 1
ATOM 746 C C . LEU A 1 101 ? -1.746 -4.808 8.276 1.00 95.88 101 LEU A C 1
ATOM 748 O O . LEU A 1 101 ? -2.829 -5.076 8.801 1.00 95.88 101 LEU A O 1
ATOM 752 N N . GLY A 1 102 ? -0.980 -5.743 7.709 1.00 95.62 102 GLY A N 1
ATOM 753 C CA . GLY A 1 102 ? 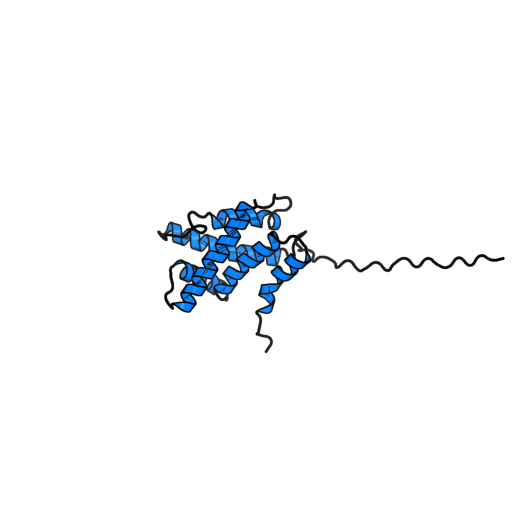-1.362 -7.154 7.629 1.00 95.62 102 GLY A CA 1
ATOM 754 C C . GLY A 1 102 ? -1.557 -7.785 9.008 1.00 95.62 102 GLY A C 1
ATOM 755 O O . GLY A 1 102 ? -2.571 -8.428 9.267 1.00 95.62 102 GLY A O 1
ATOM 756 N N . THR A 1 103 ? -0.650 -7.518 9.951 1.00 94.75 103 THR A N 1
ATOM 757 C CA . THR A 1 103 ? -0.772 -8.008 11.333 1.00 94.75 103 THR A CA 1
ATOM 758 C C . THR A 1 103 ? -2.030 -7.472 12.015 1.00 94.75 103 THR A C 1
ATOM 760 O O . THR A 1 103 ? -2.703 -8.213 12.738 1.00 94.75 103 THR A O 1
ATOM 763 N N . ARG A 1 104 ? -2.374 -6.194 11.802 1.00 93.62 104 ARG A N 1
ATOM 764 C CA . ARG A 1 104 ? -3.602 -5.609 12.357 1.00 93.62 104 ARG A CA 1
ATOM 765 C C . ARG A 1 104 ? -4.855 -6.230 11.740 1.00 93.62 104 ARG A C 1
ATOM 767 O O . ARG A 1 104 ? -5.767 -6.565 12.493 1.00 93.62 104 ARG A O 1
ATOM 774 N N . LEU A 1 105 ? -4.876 -6.482 10.429 1.00 93.81 105 LEU A N 1
ATOM 775 C CA . LEU A 1 105 ? -5.976 -7.205 9.780 1.00 93.81 105 LEU A CA 1
ATOM 776 C C . LEU A 1 105 ? -6.149 -8.623 10.329 1.00 93.81 105 LEU A C 1
ATOM 778 O O . LEU A 1 105 ? -7.262 -8.999 10.702 1.00 93.81 105 LEU A O 1
ATOM 782 N N . CYS A 1 106 ? -5.061 -9.384 10.470 1.00 93.38 106 CYS A N 1
ATOM 783 C CA . CYS A 1 106 ? -5.106 -10.722 11.064 1.00 93.38 106 CYS A CA 1
ATOM 784 C C . CYS A 1 106 ? -5.665 -10.685 12.494 1.00 93.38 106 CYS A C 1
ATOM 786 O O . CYS A 1 106 ? -6.525 -11.487 12.857 1.00 93.38 106 CYS A O 1
ATOM 788 N N . ARG A 1 107 ? -5.226 -9.718 13.313 1.00 91.19 107 ARG A N 1
ATOM 789 C CA . ARG A 1 107 ? -5.742 -9.539 14.680 1.00 91.19 107 ARG A CA 1
ATOM 790 C C . ARG A 1 107 ? -7.221 -9.164 14.700 1.00 91.19 107 ARG A C 1
ATOM 792 O O . ARG A 1 107 ? -7.946 -9.714 15.525 1.00 91.19 107 ARG A O 1
ATOM 799 N N . ARG A 1 108 ? -7.672 -8.279 13.804 1.00 92.00 108 ARG A N 1
ATOM 800 C CA . ARG A 1 108 ? -9.093 -7.928 13.647 1.00 92.00 108 ARG A CA 1
ATOM 801 C C . ARG A 1 108 ? -9.916 -9.169 13.328 1.00 92.00 108 ARG A C 1
ATOM 803 O O . ARG A 1 108 ? -10.900 -9.423 14.010 1.00 92.00 108 ARG A O 1
ATOM 810 N N . ARG A 1 109 ? -9.497 -9.968 12.341 1.00 89.94 109 ARG A N 1
ATOM 811 C CA . ARG A 1 109 ? -10.185 -11.216 11.960 1.00 89.94 109 ARG A CA 1
ATOM 812 C C . ARG A 1 109 ? -10.277 -12.193 13.136 1.00 89.94 109 ARG A C 1
ATOM 814 O O . ARG A 1 109 ? -11.330 -12.775 13.351 1.00 89.94 109 ARG A O 1
ATOM 821 N N . ALA A 1 110 ? -9.210 -12.328 13.925 1.00 90.62 110 ALA A N 1
ATOM 822 C CA . ALA A 1 110 ? -9.183 -13.238 15.068 1.00 90.62 110 ALA A CA 1
ATOM 823 C C . ALA A 1 110 ? -10.012 -12.761 16.277 1.00 90.62 110 ALA A C 1
ATOM 825 O O . ALA A 1 110 ? -10.507 -13.586 17.038 1.00 90.62 110 ALA A O 1
ATOM 826 N N . ARG A 1 111 ? -10.122 -11.444 16.501 1.00 89.69 111 ARG A N 1
ATOM 827 C CA . ARG A 1 111 ? -10.712 -10.870 17.729 1.00 89.69 111 ARG A CA 1
ATOM 828 C C . ARG A 1 111 ? -12.057 -10.174 17.521 1.00 89.69 111 ARG A C 1
ATOM 830 O O . ARG A 1 111 ? -12.683 -9.795 18.504 1.00 89.69 111 ARG A O 1
ATOM 837 N N . GLY A 1 112 ? -12.478 -9.942 16.280 1.00 78.50 112 GLY A N 1
ATOM 838 C CA . GLY A 1 112 ? -13.744 -9.291 15.924 1.00 78.50 112 GLY A CA 1
ATOM 839 C C . GLY A 1 112 ? -13.826 -7.783 16.204 1.00 78.50 112 GLY A C 1
ATOM 840 O O . GLY A 1 112 ? -14.710 -7.122 15.670 1.00 78.50 112 GLY A O 1
ATOM 841 N N . ALA A 1 113 ? -12.915 -7.209 16.994 1.00 74.50 113 ALA A N 1
ATOM 842 C CA . ALA A 1 113 ? -12.879 -5.774 17.264 1.00 74.50 113 ALA A CA 1
ATOM 843 C C . ALA A 1 113 ? -12.043 -5.030 16.209 1.00 74.50 113 ALA A C 1
ATOM 845 O O . ALA A 1 113 ? -10.842 -5.280 16.065 1.00 74.50 113 ALA A O 1
ATOM 846 N N . GLY A 1 114 ? -12.684 -4.110 15.485 1.00 74.00 114 GLY A N 1
ATOM 847 C CA . GLY A 1 114 ? -12.019 -3.170 14.586 1.00 74.00 114 GLY A CA 1
ATOM 848 C C . GLY A 1 114 ? -11.353 -2.036 15.360 1.00 74.00 114 GLY A C 1
ATOM 849 O O . GLY A 1 114 ? -11.940 -1.460 16.273 1.00 74.00 114 GLY A O 1
ATOM 850 N N . GLU A 1 115 ? -10.124 -1.699 14.982 1.00 87.69 115 GLU A N 1
ATOM 851 C CA . GLU A 1 115 ? -9.451 -0.477 15.420 1.00 87.69 115 GLU A CA 1
ATOM 852 C C . GLU A 1 115 ? -9.391 0.540 14.276 1.00 87.69 115 GLU A C 1
ATOM 854 O O . GLU A 1 115 ? -9.638 0.209 13.112 1.00 87.69 115 GLU A O 1
ATOM 859 N N . LEU A 1 116 ? -9.037 1.785 14.591 1.00 89.19 116 LEU A N 1
ATOM 860 C CA . LEU A 1 116 ? -9.031 2.880 13.621 1.00 89.19 116 LEU A CA 1
ATOM 861 C C . LEU A 1 116 ? -8.242 2.552 12.342 1.00 89.19 116 LEU A C 1
ATOM 863 O O . LEU A 1 116 ? -8.725 2.820 11.247 1.00 89.19 116 LEU A O 1
ATOM 867 N N . LEU A 1 117 ? -7.058 1.941 12.470 1.00 91.94 117 LEU A N 1
ATOM 868 C CA . LEU A 1 117 ? -6.239 1.536 11.321 1.00 91.94 117 LEU A CA 1
ATOM 869 C C . LEU A 1 117 ? -7.008 0.623 10.367 1.00 91.94 117 LEU A C 1
ATOM 871 O O . LEU A 1 117 ? -6.999 0.830 9.156 1.00 91.94 117 LEU A O 1
ATOM 875 N N . THR A 1 118 ? -7.694 -0.376 10.920 1.00 92.94 118 THR A N 1
ATOM 876 C CA . THR A 1 118 ? -8.481 -1.315 10.124 1.00 92.94 118 THR A CA 1
ATOM 877 C C . THR A 1 118 ? -9.737 -0.671 9.550 1.00 92.94 118 THR A C 1
ATOM 879 O O . THR A 1 118 ? -10.091 -0.987 8.423 1.00 92.94 118 THR A O 1
ATOM 882 N N . ALA A 1 119 ? -10.348 0.287 10.252 1.00 93.50 119 ALA A N 1
ATOM 883 C CA . ALA A 1 119 ? -11.498 1.035 9.745 1.00 93.50 119 ALA A CA 1
ATOM 884 C C . ALA A 1 119 ? -11.127 1.958 8.569 1.00 93.50 119 ALA A C 1
ATOM 886 O O . ALA A 1 119 ? -11.867 2.038 7.588 1.00 93.50 119 ALA A O 1
ATOM 887 N N . VAL A 1 120 ? -9.969 2.631 8.633 1.00 95.50 120 VAL A N 1
ATOM 888 C CA . VAL A 1 120 ? -9.439 3.412 7.501 1.00 95.50 120 VAL A CA 1
ATOM 889 C C . VAL A 1 120 ? -9.183 2.483 6.320 1.00 95.50 120 VAL A C 1
ATOM 891 O O . VAL A 1 120 ? -9.685 2.733 5.232 1.00 95.50 120 VAL A O 1
ATOM 894 N N . LEU A 1 121 ? -8.488 1.369 6.545 1.00 95.12 121 LEU A N 1
ATOM 895 C CA . LEU A 1 121 ? -8.182 0.407 5.491 1.00 95.12 121 LEU A CA 1
ATOM 896 C C . LEU A 1 121 ? -9.443 -0.185 4.837 1.00 95.12 121 LEU A C 1
ATOM 898 O O . LEU A 1 121 ? -9.503 -0.282 3.618 1.00 95.12 121 LEU A O 1
ATOM 902 N N . GLU A 1 122 ? -10.472 -0.521 5.620 1.00 95.19 122 GLU A N 1
ATOM 903 C CA . GLU A 1 122 ? -11.783 -0.960 5.117 1.00 95.19 122 GLU A CA 1
ATOM 904 C C . GLU A 1 122 ? -12.498 0.104 4.291 1.00 95.19 122 GLU A C 1
ATOM 906 O O . GLU A 1 122 ? -13.163 -0.214 3.307 1.00 95.19 122 GLU A O 1
ATOM 911 N N . ARG A 1 123 ? -12.422 1.372 4.699 1.00 95.75 123 ARG A N 1
ATOM 912 C CA . ARG 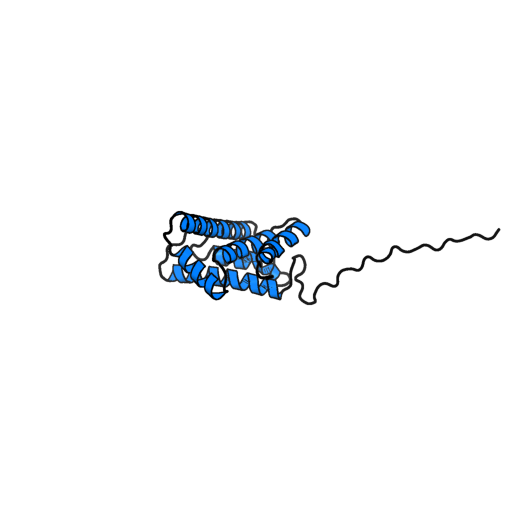A 1 123 ? -13.030 2.468 3.945 1.00 95.75 123 ARG A CA 1
ATOM 913 C C . ARG A 1 123 ? -12.339 2.658 2.599 1.00 95.75 123 ARG A C 1
ATOM 915 O O . ARG A 1 123 ? -13.032 2.733 1.589 1.00 95.75 123 ARG A O 1
ATOM 922 N N . GLU A 1 124 ? -11.011 2.692 2.585 1.00 96.81 124 GLU A N 1
ATOM 923 C CA . GLU A 1 124 ? -10.249 2.859 1.345 1.00 96.81 124 GLU A CA 1
ATOM 924 C C . GLU A 1 124 ? -10.421 1.648 0.417 1.00 96.81 124 GLU A C 1
ATOM 926 O O . GLU A 1 124 ? -10.625 1.813 -0.782 1.00 96.81 124 GLU A O 1
ATOM 931 N N . ALA A 1 125 ? -10.440 0.427 0.962 1.00 94.94 125 ALA A N 1
ATOM 932 C CA . ALA A 1 125 ? -10.657 -0.785 0.171 1.00 94.94 125 ALA A CA 1
ATOM 933 C C . ALA A 1 125 ? -12.042 -0.807 -0.496 1.00 94.94 125 ALA A C 1
ATOM 935 O O . ALA A 1 125 ? -12.149 -1.112 -1.684 1.00 94.94 125 ALA A O 1
ATOM 936 N N . ARG A 1 126 ? -13.092 -0.377 0.222 1.00 95.94 126 ARG A N 1
ATOM 937 C CA . ARG A 1 126 ? -14.443 -0.212 -0.344 1.00 95.94 126 ARG A CA 1
ATOM 938 C C . ARG A 1 126 ? -14.488 0.795 -1.489 1.00 95.94 126 ARG A C 1
ATOM 940 O O . ARG A 1 126 ? -15.220 0.574 -2.445 1.00 95.94 126 ARG A O 1
ATOM 947 N N . GLY A 1 127 ? -13.690 1.863 -1.430 1.00 94.25 127 GLY A N 1
ATOM 948 C CA . GLY A 1 127 ? -13.553 2.822 -2.534 1.00 94.25 127 GLY A CA 1
ATOM 949 C C . GLY A 1 127 ? -13.000 2.208 -3.828 1.00 94.25 127 GLY A C 1
ATOM 950 O O . GLY A 1 127 ? -13.118 2.809 -4.894 1.00 94.25 127 GLY A O 1
ATOM 951 N N . HIS A 1 128 ? -12.426 1.007 -3.746 1.00 91.38 128 HIS A N 1
ATOM 952 C CA . HIS A 1 128 ? -11.871 0.260 -4.869 1.00 91.38 128 HIS A CA 1
ATOM 953 C C . HIS A 1 128 ? -12.622 -1.040 -5.181 1.00 91.38 128 HIS A C 1
ATOM 955 O O . HIS A 1 128 ? -12.161 -1.776 -6.049 1.00 91.38 128 HIS A O 1
ATOM 961 N N . ASP A 1 129 ? -13.738 -1.316 -4.497 1.00 93.25 129 ASP A N 1
ATOM 962 C CA . ASP A 1 129 ? -14.470 -2.589 -4.575 1.00 93.25 129 ASP A CA 1
ATOM 963 C C . ASP A 1 129 ? -13.569 -3.806 -4.289 1.00 93.25 129 ASP A C 1
ATOM 965 O O . ASP A 1 129 ? -13.508 -4.787 -5.032 1.00 93.25 129 ASP A O 1
ATOM 969 N N . ARG A 1 130 ? -12.762 -3.697 -3.227 1.00 93.75 130 ARG A N 1
ATOM 970 C CA . ARG A 1 130 ? -11.810 -4.730 -2.808 1.00 93.75 130 ARG A CA 1
ATOM 971 C C . ARG A 1 130 ? -11.876 -4.977 -1.308 1.00 93.75 130 ARG A C 1
ATOM 973 O O . ARG A 1 130 ? -12.314 -4.133 -0.527 1.00 93.75 130 ARG A O 1
ATOM 980 N N . GLU A 1 131 ? -11.352 -6.130 -0.909 1.00 94.00 131 GLU A N 1
ATOM 981 C CA . GLU A 1 131 ? -11.099 -6.443 0.493 1.00 94.00 131 GLU A CA 1
ATOM 982 C C . GLU A 1 131 ? -9.890 -5.645 1.034 1.00 94.00 131 GLU A C 1
ATOM 984 O O . GLU A 1 131 ? -8.937 -5.377 0.294 1.00 94.00 131 GLU A O 1
ATOM 989 N N . PRO A 1 132 ? -9.865 -5.303 2.335 1.00 94.62 132 PRO A N 1
ATOM 990 C CA . PRO A 1 132 ? -8.727 -4.650 3.000 1.00 94.62 132 PRO A CA 1
ATOM 991 C C . PRO A 1 132 ? -7.381 -5.347 2.761 1.00 94.62 132 PRO A C 1
ATOM 993 O O . PRO A 1 132 ? -6.346 -4.702 2.583 1.00 94.62 132 PRO A O 1
ATOM 996 N N . GLU A 1 133 ? -7.404 -6.678 2.753 1.00 95.19 133 GLU A N 1
ATOM 997 C CA . GLU A 1 133 ? -6.262 -7.555 2.524 1.00 95.19 133 GLU A CA 1
ATOM 998 C C . GLU A 1 133 ? -5.628 -7.301 1.148 1.00 95.19 133 GLU A C 1
ATOM 1000 O O . GLU A 1 133 ? -4.404 -7.326 1.024 1.00 95.19 133 GLU A O 1
ATOM 1005 N N . TRP A 1 134 ? -6.440 -6.969 0.139 1.00 95.50 134 TRP A N 1
ATOM 1006 C CA . TRP A 1 134 ? -5.971 -6.673 -1.211 1.00 95.50 134 TRP A CA 1
ATOM 1007 C C . TRP A 1 134 ? -5.093 -5.418 -1.246 1.00 95.50 134 TRP A C 1
ATOM 1009 O O . TRP A 1 134 ? -4.030 -5.434 -1.861 1.00 95.50 134 TRP A O 1
ATOM 1019 N N . LEU A 1 135 ? -5.469 -4.351 -0.529 1.00 95.38 135 LEU A N 1
ATOM 1020 C CA . LEU A 1 135 ? -4.650 -3.134 -0.450 1.00 95.38 135 LEU A CA 1
ATOM 1021 C C . LEU A 1 135 ? -3.312 -3.385 0.253 1.00 95.38 135 LEU A C 1
ATOM 1023 O O . LEU A 1 135 ? -2.282 -2.875 -0.182 1.00 95.38 135 LEU A O 1
ATOM 1027 N N . VAL A 1 136 ? -3.295 -4.193 1.316 1.00 96.56 136 VAL A N 1
ATOM 1028 C CA . VAL A 1 136 ? -2.039 -4.559 1.994 1.00 96.56 136 VAL A CA 1
ATOM 1029 C C . VAL A 1 136 ? -1.155 -5.393 1.074 1.00 96.56 136 VAL A C 1
ATOM 1031 O O . VAL A 1 136 ? 0.046 -5.136 0.960 1.00 96.56 136 VAL A O 1
ATOM 1034 N N . ALA A 1 137 ? -1.751 -6.353 0.372 1.00 95.44 137 ALA A N 1
ATOM 1035 C CA . ALA A 1 137 ? -1.046 -7.166 -0.601 1.00 95.44 137 ALA A CA 1
ATOM 1036 C C . ALA A 1 137 ? -0.541 -6.321 -1.786 1.00 95.44 137 ALA A C 1
ATOM 1038 O O . ALA A 1 137 ? 0.541 -6.582 -2.303 1.00 95.44 137 ALA A O 1
ATOM 1039 N N . GLN A 1 138 ? -1.241 -5.241 -2.151 1.00 95.62 138 GLN A N 1
ATOM 1040 C CA . GLN A 1 138 ? -0.803 -4.285 -3.167 1.00 95.62 138 GLN A CA 1
ATOM 1041 C C . GLN A 1 138 ? 0.479 -3.539 -2.764 1.00 95.62 138 GLN A C 1
ATOM 1043 O O . GLN A 1 138 ? 1.354 -3.342 -3.615 1.00 95.62 138 GLN A O 1
ATOM 1048 N N . ILE A 1 139 ? 0.623 -3.172 -1.482 1.00 96.44 139 ILE A N 1
ATOM 1049 C CA . ILE A 1 139 ? 1.865 -2.596 -0.932 1.00 96.44 139 ILE A CA 1
ATOM 1050 C C . ILE A 1 139 ? 2.998 -3.621 -1.040 1.00 96.44 139 ILE A C 1
ATOM 1052 O O . ILE A 1 139 ? 4.063 -3.313 -1.577 1.00 96.44 139 ILE A O 1
ATOM 1056 N N . ALA A 1 140 ? 2.753 -4.847 -0.565 1.00 95.50 140 ALA A N 1
ATOM 1057 C CA . ALA A 1 140 ? 3.741 -5.925 -0.570 1.00 95.50 140 ALA A CA 1
ATOM 1058 C C . ALA A 1 140 ? 4.181 -6.300 -1.994 1.00 95.50 140 ALA A C 1
ATOM 1060 O O . ALA A 1 140 ? 5.371 -6.489 -2.234 1.00 95.50 140 ALA A O 1
ATOM 1061 N N . ARG A 1 141 ? 3.242 -6.333 -2.946 1.00 94.44 141 ARG A N 1
ATOM 1062 C CA . ARG A 1 141 ? 3.503 -6.574 -4.367 1.00 94.44 141 ARG A CA 1
ATOM 1063 C C . ARG A 1 141 ? 4.451 -5.534 -4.943 1.00 94.44 141 ARG A C 1
ATOM 1065 O O . ARG A 1 141 ? 5.477 -5.889 -5.512 1.00 94.44 141 ARG A O 1
ATOM 1072 N N . VAL A 1 142 ? 4.115 -4.252 -4.798 1.00 93.94 142 VAL A N 1
ATOM 1073 C CA . VAL A 1 142 ? 4.952 -3.168 -5.331 1.00 93.94 142 VAL A CA 1
ATOM 1074 C C . VAL A 1 142 ? 6.337 -3.203 -4.698 1.00 93.94 142 VAL A C 1
ATOM 1076 O O . VAL A 1 142 ? 7.330 -3.143 -5.416 1.00 93.94 142 VAL A O 1
ATOM 1079 N N . HIS A 1 143 ? 6.409 -3.354 -3.374 1.00 94.75 143 HIS A N 1
ATOM 1080 C CA . HIS A 1 143 ? 7.680 -3.498 -2.677 1.00 94.75 143 HIS A CA 1
ATOM 1081 C C . HIS A 1 143 ? 8.501 -4.665 -3.241 1.00 94.75 143 HIS A C 1
ATOM 1083 O O . HIS A 1 143 ? 9.629 -4.452 -3.671 1.00 94.75 143 HIS A O 1
ATOM 1089 N N . GLY A 1 144 ? 7.916 -5.865 -3.304 1.00 93.12 144 GLY A N 1
ATOM 1090 C CA . GLY A 1 144 ? 8.601 -7.072 -3.758 1.00 93.12 144 GLY A CA 1
ATOM 1091 C C . GLY A 1 144 ? 9.115 -6.969 -5.192 1.00 93.12 144 GLY A C 1
ATOM 1092 O O . GLY A 1 144 ? 10.225 -7.409 -5.466 1.00 93.12 144 GLY A O 1
ATOM 1093 N N . VAL A 1 145 ? 8.364 -6.322 -6.087 1.00 92.81 145 VAL A N 1
ATOM 1094 C CA . VAL A 1 145 ? 8.803 -6.070 -7.468 1.00 92.81 145 VAL A CA 1
ATOM 1095 C C . VAL A 1 145 ? 9.999 -5.124 -7.515 1.00 92.81 145 VAL A C 1
ATOM 1097 O O . VAL A 1 145 ? 10.940 -5.372 -8.263 1.00 92.81 145 VAL A O 1
ATOM 1100 N N . LEU A 1 146 ? 9.983 -4.059 -6.710 1.00 90.94 146 LEU A N 1
ATOM 1101 C CA . LEU A 1 146 ? 11.062 -3.069 -6.677 1.00 90.94 146 LEU A CA 1
ATOM 1102 C C . LEU A 1 146 ? 12.337 -3.585 -5.999 1.00 90.94 146 LEU A C 1
ATOM 1104 O O . LEU A 1 146 ? 13.417 -3.073 -6.280 1.00 90.94 146 LEU A O 1
ATOM 1108 N N . THR A 1 147 ? 12.225 -4.574 -5.110 1.00 92.19 147 THR A N 1
ATOM 1109 C CA . THR A 1 147 ? 13.368 -5.163 -4.394 1.00 92.19 147 THR A CA 1
ATOM 1110 C C . THR A 1 147 ? 13.833 -6.502 -4.961 1.00 92.19 147 THR A C 1
ATOM 1112 O O . THR A 1 147 ? 14.796 -7.071 -4.450 1.00 92.19 147 THR A O 1
ATOM 1115 N N . ALA A 1 148 ? 13.152 -7.040 -5.974 1.00 90.88 148 ALA A N 1
ATOM 1116 C CA . ALA A 1 148 ? 13.528 -8.301 -6.598 1.00 90.88 148 ALA A CA 1
ATOM 1117 C C . ALA A 1 148 ? 14.920 -8.198 -7.238 1.00 90.88 148 ALA A C 1
ATOM 1119 O O . ALA A 1 148 ? 15.226 -7.254 -7.965 1.00 90.88 148 ALA A O 1
ATOM 1120 N N . THR A 1 149 ? 15.762 -9.196 -6.977 1.00 88.25 149 THR A N 1
ATOM 1121 C CA . THR A 1 149 ? 17.134 -9.257 -7.501 1.00 88.25 149 THR A CA 1
ATOM 1122 C C . THR A 1 149 ? 17.208 -9.714 -8.952 1.00 88.25 149 THR A C 1
ATOM 1124 O O . THR A 1 149 ? 18.243 -9.540 -9.593 1.00 88.25 149 THR A O 1
ATOM 1127 N N . ASP A 1 150 ? 16.133 -10.309 -9.470 1.00 88.62 150 ASP A N 1
ATOM 1128 C CA . ASP A 1 150 ? 16.070 -10.840 -10.823 1.00 88.62 150 ASP A CA 1
ATOM 1129 C C . ASP A 1 150 ? 14.697 -10.589 -11.488 1.00 88.62 150 ASP A C 1
ATOM 1131 O O . ASP A 1 150 ? 13.681 -10.429 -10.799 1.00 88.62 150 ASP A O 1
ATOM 1135 N N . PRO A 1 151 ? 14.644 -10.561 -12.835 1.00 86.00 151 PRO A N 1
ATOM 1136 C CA . PRO A 1 151 ? 13.410 -10.285 -13.571 1.00 86.00 151 PRO A CA 1
ATOM 1137 C C . PRO A 1 151 ? 12.314 -11.354 -13.445 1.00 86.00 151 PRO A C 1
ATOM 1139 O O . PRO A 1 151 ? 11.149 -11.043 -13.672 1.00 86.00 151 PRO A O 1
ATOM 1142 N N . VAL A 1 152 ? 12.653 -12.607 -13.124 1.00 88.50 152 VAL A N 1
ATOM 1143 C CA . VAL A 1 152 ? 11.658 -13.689 -13.016 1.00 88.50 152 VAL A CA 1
ATOM 1144 C C . VAL A 1 152 ? 10.883 -13.531 -11.716 1.00 88.50 152 VAL A C 1
ATOM 1146 O O . VAL A 1 152 ? 9.653 -13.518 -11.727 1.00 88.50 152 VAL A O 1
ATOM 1149 N N . SER A 1 153 ? 11.595 -13.325 -10.609 1.00 88.69 153 SER A N 1
ATOM 1150 C CA . SER A 1 153 ? 10.997 -13.055 -9.302 1.00 88.69 153 SER A CA 1
ATOM 1151 C C . SER A 1 153 ? 10.102 -11.817 -9.338 1.00 88.69 153 SER A C 1
ATOM 1153 O O . SER A 1 153 ? 8.986 -11.849 -8.820 1.00 88.69 153 SER A O 1
ATOM 1155 N N . SER A 1 154 ? 10.547 -10.736 -9.991 1.00 88.69 154 SER A N 1
ATOM 1156 C CA . SER A 1 154 ? 9.729 -9.525 -10.117 1.00 88.69 154 SER A CA 1
ATOM 1157 C C . SER A 1 154 ? 8.433 -9.800 -10.886 1.00 88.69 154 SER A C 1
ATOM 1159 O O . SER A 1 154 ? 7.360 -9.392 -10.443 1.00 88.69 154 SER A O 1
ATOM 1161 N N . TRP A 1 155 ? 8.502 -10.554 -11.986 1.00 89.00 155 TRP A N 1
ATOM 1162 C CA . TRP A 1 155 ? 7.336 -10.922 -12.788 1.00 89.00 155 TRP A CA 1
ATOM 1163 C C . TRP A 1 155 ? 6.331 -11.783 -12.008 1.00 89.00 155 TRP A C 1
ATOM 1165 O O . TRP A 1 155 ? 5.138 -11.481 -12.015 1.00 89.00 155 TRP A O 1
ATOM 1175 N N . VAL A 1 156 ? 6.805 -12.794 -11.268 1.00 89.88 156 VAL A N 1
ATOM 1176 C CA . VAL A 1 156 ? 5.957 -13.642 -10.408 1.00 89.88 156 VAL A CA 1
ATOM 1177 C C . VAL A 1 156 ? 5.234 -12.807 -9.350 1.00 89.88 156 VAL A C 1
ATOM 1179 O O . VAL A 1 156 ? 4.022 -12.925 -9.187 1.00 89.88 156 VAL A O 1
ATOM 1182 N N . VAL A 1 157 ? 5.950 -11.915 -8.658 1.00 90.62 157 VAL A N 1
ATOM 1183 C CA . VAL A 1 157 ? 5.343 -11.054 -7.630 1.00 90.62 157 VAL A CA 1
ATOM 1184 C C . VAL A 1 157 ? 4.299 -10.114 -8.239 1.00 90.62 157 VAL A C 1
ATOM 1186 O O . VAL A 1 157 ? 3.252 -9.882 -7.635 1.00 90.62 157 VAL A O 1
ATOM 1189 N N . TRP A 1 158 ? 4.551 -9.578 -9.435 1.00 91.69 158 TRP A N 1
ATOM 1190 C CA . TRP A 1 158 ? 3.625 -8.662 -10.100 1.00 91.69 158 TRP A CA 1
ATOM 1191 C C . TRP A 1 158 ? 2.267 -9.299 -10.430 1.00 91.69 158 TRP A C 1
ATOM 1193 O O . TRP A 1 158 ? 1.232 -8.641 -10.291 1.00 91.69 158 TRP A O 1
ATOM 1203 N N . HIS A 1 159 ? 2.254 -10.580 -10.788 1.00 89.94 159 HIS A N 1
ATOM 1204 C CA . HIS A 1 159 ? 1.025 -11.297 -11.131 1.00 89.94 159 HIS A CA 1
ATOM 1205 C C . HIS A 1 159 ? 0.343 -11.995 -9.946 1.00 89.94 159 HIS A C 1
ATOM 1207 O O . HIS A 1 159 ? -0.802 -12.411 -10.071 1.00 89.94 159 HIS A O 1
ATOM 1213 N N . ALA A 1 160 ? 0.961 -12.018 -8.761 1.00 86.56 160 ALA A N 1
ATOM 1214 C CA . ALA A 1 160 ? 0.432 -12.711 -7.579 1.00 86.56 160 ALA A CA 1
ATOM 1215 C C . ALA A 1 160 ? -0.944 -12.220 -7.069 1.00 86.56 160 ALA A C 1
ATOM 1217 O O . ALA A 1 160 ? -1.550 -12.875 -6.226 1.00 86.56 160 ALA A O 1
ATOM 1218 N N . LEU A 1 161 ? -1.434 -11.059 -7.527 1.00 79.31 161 LEU A N 1
ATOM 1219 C CA . LEU A 1 161 ? -2.776 -10.550 -7.188 1.00 79.31 161 LEU A CA 1
ATOM 1220 C C . LEU A 1 161 ? -3.811 -10.758 -8.294 1.00 79.31 161 LEU A C 1
ATOM 1222 O O . LEU A 1 161 ? -4.998 -10.561 -8.038 1.00 79.31 161 LEU A O 1
ATOM 1226 N N . ASP A 1 162 ? -3.373 -11.123 -9.498 1.00 72.62 162 ASP A N 1
ATOM 1227 C CA . ASP A 1 162 ? -4.256 -11.317 -10.647 1.00 72.62 162 ASP A CA 1
ATOM 1228 C C . ASP A 1 162 ? -4.919 -12.714 -10.603 1.00 72.62 162 ASP A C 1
ATOM 1230 O O . ASP A 1 162 ? -5.995 -12.897 -11.160 1.00 72.62 162 ASP A O 1
ATOM 1234 N N . ASP A 1 163 ? -4.348 -13.665 -9.850 1.00 56.53 163 ASP A N 1
ATOM 1235 C CA . ASP A 1 163 ? -4.889 -15.023 -9.642 1.00 56.53 163 ASP A CA 1
ATOM 1236 C C . ASP A 1 163 ? -6.157 -15.065 -8.760 1.00 56.53 163 ASP A C 1
ATOM 1238 O O . ASP A 1 163 ? -6.789 -16.110 -8.606 1.00 56.53 163 ASP A O 1
ATOM 1242 N N . ALA A 1 164 ? -6.540 -13.938 -8.153 1.00 49.75 164 ALA A N 1
ATOM 1243 C CA . ALA A 1 164 ? -7.656 -13.844 -7.213 1.00 49.75 164 ALA A CA 1
ATOM 1244 C C . ALA A 1 164 ? -9.003 -13.497 -7.874 1.00 49.75 164 ALA A C 1
ATOM 1246 O O . ALA A 1 164 ? -9.890 -12.987 -7.186 1.00 49.75 164 ALA A O 1
ATOM 1247 N N . ASP A 1 165 ? -9.172 -13.758 -9.174 1.00 43.91 165 ASP A N 1
ATOM 1248 C CA . ASP A 1 165 ? -10.468 -13.656 -9.853 1.00 43.91 165 ASP A CA 1
ATOM 1249 C C . ASP A 1 165 ? -11.121 -15.047 -9.996 1.00 43.91 165 ASP A C 1
ATOM 1251 O O . ASP A 1 165 ? -10.930 -15.733 -11.001 1.00 43.91 165 ASP A O 1
ATOM 1255 N N . PRO A 1 166 ? -11.884 -15.524 -8.993 1.00 41.50 166 PRO A N 1
ATOM 1256 C CA . PRO A 1 166 ? -12.686 -16.734 -9.131 1.00 41.50 166 PRO A CA 1
ATOM 1257 C C . PRO A 1 166 ? -13.956 -16.517 -9.975 1.00 41.50 166 PRO A C 1
ATOM 1259 O O . PRO A 1 166 ? -14.727 -17.461 -10.137 1.00 41.50 166 PRO A O 1
ATOM 1262 N N . ALA A 1 167 ? -14.204 -15.321 -10.527 1.00 40.91 167 ALA A N 1
ATOM 1263 C CA . ALA A 1 167 ? -15.381 -15.040 -11.352 1.00 40.91 167 ALA A CA 1
ATOM 1264 C C . ALA A 1 167 ? -15.141 -15.377 -12.836 1.00 40.91 167 ALA A C 1
ATOM 1266 O O . ALA A 1 167 ? -15.289 -14.552 -13.732 1.00 40.91 167 ALA A O 1
ATOM 1267 N N . GLY A 1 168 ? -14.786 -16.637 -13.081 1.00 41.59 168 GLY A N 1
ATOM 1268 C CA . GLY A 1 168 ? -14.899 -17.303 -14.377 1.00 41.59 168 GLY A CA 1
ATOM 1269 C C . GLY A 1 168 ? -16.043 -18.320 -14.377 1.00 41.59 168 GLY A C 1
ATOM 1270 O O . GLY A 1 168 ? -15.844 -19.449 -14.822 1.00 41.59 168 GLY A O 1
ATOM 1271 N N . THR A 1 169 ? -17.201 -17.950 -13.821 1.00 38.88 169 THR A N 1
ATOM 1272 C CA . THR A 1 169 ? -18.464 -18.712 -13.896 1.00 38.88 169 THR A CA 1
ATOM 1273 C C . THR A 1 169 ? -19.520 -17.914 -14.625 1.00 38.88 169 THR A C 1
ATOM 1275 O O . THR A 1 169 ? -19.750 -16.763 -14.189 1.00 38.88 169 THR A O 1
#

Sequence (169 aa):
MRDDEAPHVAPAAVPTPRMPQDAVPGVPGTYRQWVTALGQVSGLLLALRDAEAHGAVLPWPLARGAALRAWAAATRPVLARGAKPGSPEDHRVVEETARVLGTRLCRRRARGAGELLTAVLEREARGHDREPEWLVAQIARVHGVLTATDPVSSWVVWHALDDADPAGT

Organism: NCBI:txid663609

Secondary structure (DSSP, 8-state):
---------PPP--------TTBPTTSSSBHHHHHHHHHHHHHHHHHHHHHHHTT--PPTTTGGGHHHHHHHHHHHHHHSTTPPPPPHHHHHHHHHHHHHHHHHHHHHHHH----HHHHHHHHHHHTTTS-HHHHHHHHHHHHHHHH-SSHHHHHHHHHTTGGG-----